Protein AF-A0A921FQT6-F1 (afdb_monomer_lite)

Radius of gyration: 14.79 Å; chains: 1; bounding box: 36×29×39 Å

Secondary structure (DSSP, 8-state):
-PPPTTS-HHHHHHHHHHTTT--HHHHHHHHHHHHHHHHHHHTT-S-BSTTS-TTSEEEPSSS-TT-EEEEEEEEEEE-TTS-EEEEEEEEEEEE-TTSTT-EEEEEEEEE-SHHHHHHHHHHHHHHHHHHHHHHHHTT-

Organism: NCBI:txid1837282

Foldseek 3Di:
DQDDLPDDQVNQLVVQLVQFPDDPVRSVVVVVVVVVLLVCVLVVNFDEEPPGDPQGKYDDPPDPPFKIKGKDWDGFGADPVRDTATKIKIWIWGDDPVDRSDIGTQHIHIAGPDDRRVVVVVSVSVSSVVSVVVCVVVVD

Sequence (140 aa):
MPKDPTTSFMNDLNRELNNSTMGDSDVRLFKRELHAKMKRAEQGLLQYGKNAKTDDVYELIRSRRELLELRHDDVTTVDDSGNMVSRLSRLYFTERKSHDGELLAVAFYTKAPGPLGVEEQNTHIDSARGRLLSHIAQGR

pLDDT: mean 75.17, std 9.66, range [37.78, 88.56]

Structure (mmCIF, N/CA/C/O backbone):
data_AF-A0A921FQT6-F1
#
_entry.id   AF-A0A921FQT6-F1
#
loop_
_atom_site.group_PDB
_atom_site.id
_atom_site.type_symbol
_atom_site.label_atom_id
_atom_site.label_alt_id
_atom_site.label_comp_id
_atom_site.label_asym_id
_atom_site.label_entity_id
_atom_site.label_seq_id
_atom_site.pdbx_PDB_ins_code
_atom_site.Cartn_x
_atom_site.Cartn_y
_atom_site.Cartn_z
_atom_site.occupancy
_atom_site.B_iso_or_equiv
_atom_site.auth_seq_id
_atom_site.auth_comp_id
_atom_site.auth_asym_id
_atom_site.auth_atom_id
_atom_site.pdbx_PDB_model_num
ATOM 1 N N . MET A 1 1 ? 11.930 -12.921 2.293 1.00 37.78 1 MET A N 1
ATOM 2 C CA . MET A 1 1 ? 12.036 -13.145 3.755 1.00 37.78 1 MET A CA 1
ATOM 3 C C . MET A 1 1 ? 10.912 -12.387 4.453 1.00 37.78 1 MET A C 1
ATOM 5 O O . MET A 1 1 ? 10.610 -11.290 3.994 1.00 37.78 1 MET A O 1
ATOM 9 N N . PRO A 1 2 ? 10.283 -12.934 5.508 1.00 46.09 2 PRO A N 1
ATOM 10 C CA . PRO A 1 2 ? 9.292 -12.194 6.289 1.00 46.09 2 PRO A CA 1
ATOM 11 C C . PRO A 1 2 ? 9.955 -10.971 6.943 1.00 46.09 2 PRO A C 1
ATOM 13 O O . PRO A 1 2 ? 11.040 -11.100 7.511 1.00 46.09 2 PRO A O 1
ATOM 16 N N . LYS A 1 3 ? 9.344 -9.783 6.832 1.00 58.41 3 LYS A N 1
ATOM 17 C CA . LYS A 1 3 ? 9.868 -8.556 7.459 1.00 58.41 3 LYS A CA 1
ATOM 18 C C . LYS A 1 3 ? 9.713 -8.624 8.983 1.00 58.41 3 LYS A C 1
ATOM 20 O O . LYS A 1 3 ? 8.688 -9.091 9.474 1.00 58.41 3 LYS A O 1
ATOM 25 N N . ASP A 1 4 ? 10.713 -8.124 9.712 1.00 60.53 4 ASP A N 1
ATOM 26 C CA . ASP A 1 4 ? 10.674 -8.020 11.175 1.00 60.53 4 ASP A CA 1
ATOM 27 C C . ASP A 1 4 ? 9.481 -7.141 11.615 1.00 60.53 4 ASP A C 1
ATOM 29 O O . ASP A 1 4 ? 9.425 -5.962 11.234 1.00 60.53 4 ASP A O 1
ATOM 33 N N . PRO A 1 5 ? 8.533 -7.680 12.409 1.00 54.19 5 PRO A N 1
ATOM 34 C CA . PRO A 1 5 ? 7.324 -6.975 12.833 1.00 54.19 5 PRO A CA 1
ATOM 35 C C . PRO A 1 5 ? 7.591 -5.767 13.747 1.00 54.19 5 PRO A C 1
ATOM 37 O O . PRO A 1 5 ? 6.681 -4.973 13.979 1.00 54.19 5 PRO A O 1
ATOM 40 N N . THR A 1 6 ? 8.814 -5.596 14.259 1.00 57.59 6 THR A N 1
ATOM 41 C CA . THR A 1 6 ? 9.205 -4.462 15.114 1.00 57.59 6 THR A CA 1
ATOM 42 C C . THR A 1 6 ? 9.696 -3.236 14.338 1.00 57.59 6 THR A C 1
ATOM 44 O O . THR A 1 6 ? 9.817 -2.149 14.906 1.00 57.59 6 THR A O 1
ATOM 47 N N . THR A 1 7 ? 9.941 -3.374 13.034 1.00 65.00 7 THR A N 1
ATOM 48 C CA . THR A 1 7 ? 10.439 -2.286 12.177 1.00 65.00 7 THR A CA 1
ATOM 49 C C . THR A 1 7 ? 9.392 -1.176 12.058 1.00 65.00 7 THR A C 1
ATOM 51 O O . THR A 1 7 ? 8.251 -1.469 11.759 1.00 65.00 7 THR A O 1
ATOM 54 N N . SER A 1 8 ? 9.722 0.107 12.242 1.00 74.06 8 SER A N 1
ATOM 55 C CA . SER A 1 8 ? 8.752 1.210 12.051 1.00 74.06 8 SER A CA 1
ATOM 56 C C . SER A 1 8 ? 8.245 1.301 10.600 1.00 74.06 8 SER A C 1
ATOM 58 O O . SER A 1 8 ? 9.028 1.118 9.671 1.00 74.06 8 SER A O 1
ATOM 60 N N . PHE A 1 9 ? 6.964 1.643 10.387 1.00 77.94 9 PHE A N 1
ATOM 61 C CA . PHE A 1 9 ? 6.383 1.880 9.051 1.00 77.94 9 PHE A CA 1
ATOM 62 C C . PHE A 1 9 ? 7.234 2.849 8.215 1.00 77.94 9 PHE A C 1
ATOM 64 O O . PHE A 1 9 ? 7.496 2.606 7.040 1.00 77.94 9 PHE A O 1
ATOM 71 N N . MET A 1 10 ? 7.734 3.917 8.845 1.00 79.19 10 MET A N 1
ATOM 72 C CA . MET A 1 10 ? 8.581 4.902 8.169 1.00 79.19 10 MET A CA 1
ATOM 73 C C . MET A 1 10 ? 9.916 4.310 7.713 1.00 79.19 10 MET A C 1
ATOM 75 O O . MET A 1 10 ? 10.443 4.719 6.682 1.00 79.19 10 MET A O 1
ATOM 79 N N . ASN A 1 11 ? 10.449 3.321 8.433 1.00 80.38 11 ASN A N 1
ATOM 80 C CA . ASN A 1 11 ? 11.672 2.631 8.031 1.00 80.38 11 ASN A CA 1
ATOM 81 C C . ASN A 1 11 ? 11.419 1.707 6.837 1.00 80.38 11 ASN A C 1
ATOM 83 O O . ASN A 1 11 ? 12.272 1.625 5.958 1.00 80.38 11 ASN A O 1
ATOM 87 N N . ASP A 1 12 ? 10.253 1.058 6.764 1.00 78.12 12 ASP A N 1
ATOM 88 C CA . ASP A 1 12 ? 9.863 0.287 5.579 1.00 78.12 12 ASP A CA 1
ATOM 89 C C . ASP A 1 12 ? 9.690 1.176 4.364 1.00 78.12 12 ASP A C 1
ATOM 91 O O . ASP A 1 12 ? 10.268 0.895 3.321 1.00 78.12 12 ASP A O 1
ATOM 95 N N . LEU A 1 13 ? 8.942 2.266 4.521 1.00 81.38 13 LEU A N 1
ATOM 96 C CA . LEU A 1 13 ? 8.740 3.250 3.472 1.00 81.38 13 LEU A CA 1
ATOM 97 C C . LEU A 1 13 ? 10.083 3.771 2.953 1.00 81.38 13 LEU A C 1
ATOM 99 O O . LEU A 1 13 ? 10.333 3.737 1.755 1.00 81.38 13 LEU A O 1
ATOM 103 N N . ASN A 1 14 ? 10.976 4.195 3.850 1.00 82.12 14 ASN A N 1
ATOM 104 C CA . ASN A 1 14 ? 12.296 4.686 3.462 1.00 82.12 14 ASN A CA 1
ATOM 105 C C . ASN A 1 14 ? 13.147 3.599 2.804 1.00 82.12 14 ASN A C 1
ATOM 107 O O . ASN A 1 14 ? 13.797 3.880 1.812 1.00 82.12 14 ASN A O 1
ATOM 111 N N . ARG A 1 15 ? 13.143 2.363 3.311 1.00 81.50 15 ARG A N 1
ATOM 112 C CA . ARG A 1 15 ? 13.913 1.265 2.711 1.00 81.50 15 ARG A CA 1
ATOM 113 C C . ARG A 1 15 ? 13.430 0.934 1.302 1.00 81.50 15 ARG A C 1
ATOM 115 O O . ARG A 1 15 ? 14.247 0.800 0.403 1.00 81.50 15 ARG A O 1
ATOM 122 N N . GLU A 1 16 ? 12.120 0.810 1.115 1.00 80.38 16 GLU A N 1
ATOM 123 C CA . GLU A 1 16 ? 11.531 0.520 -0.196 1.00 80.38 16 GLU A CA 1
ATOM 124 C C . GLU A 1 16 ? 11.792 1.657 -1.190 1.00 80.38 16 GLU A C 1
ATOM 126 O O . GLU A 1 16 ? 12.120 1.395 -2.342 1.00 80.38 16 GLU A O 1
ATOM 131 N N . LEU A 1 17 ? 11.709 2.914 -0.741 1.00 78.94 17 LEU A N 1
ATOM 132 C CA . LEU A 1 17 ? 12.013 4.076 -1.576 1.00 78.94 17 LEU A CA 1
ATOM 133 C C . LEU A 1 17 ? 13.516 4.236 -1.840 1.00 78.94 17 LEU A C 1
ATOM 135 O O . LEU A 1 17 ? 13.890 4.626 -2.935 1.00 78.94 17 LEU A O 1
ATOM 139 N N . ASN A 1 18 ? 14.396 3.885 -0.905 1.00 74.31 18 ASN A N 1
ATOM 140 C CA . ASN A 1 18 ? 15.844 3.910 -1.139 1.00 74.31 18 ASN A CA 1
ATOM 141 C C . ASN A 1 18 ? 16.284 2.843 -2.151 1.00 74.31 18 ASN A C 1
ATOM 143 O O . ASN A 1 18 ? 17.293 3.015 -2.825 1.00 74.31 18 ASN A O 1
ATOM 147 N N . ASN A 1 19 ? 15.525 1.752 -2.263 1.00 69.31 19 ASN A N 1
ATOM 148 C CA . ASN A 1 19 ? 15.716 0.748 -3.308 1.00 69.31 19 ASN A CA 1
ATOM 149 C C . ASN A 1 19 ? 15.112 1.183 -4.658 1.00 69.31 19 ASN A C 1
ATOM 151 O O . ASN A 1 19 ? 15.265 0.482 -5.656 1.00 69.31 19 ASN A O 1
ATOM 155 N N . SER A 1 20 ? 14.411 2.320 -4.703 1.00 66.25 20 SER A N 1
ATOM 156 C CA . SER A 1 20 ? 13.920 2.925 -5.938 1.00 66.25 20 SER A CA 1
ATOM 157 C C . SER A 1 20 ? 14.902 3.970 -6.462 1.00 66.25 20 SER A C 1
ATOM 159 O O . SER A 1 20 ? 15.560 4.664 -5.694 1.00 66.25 20 SER A O 1
ATOM 161 N N . THR A 1 21 ? 14.976 4.131 -7.782 1.00 65.12 21 THR A N 1
ATOM 162 C CA . THR A 1 21 ? 15.772 5.176 -8.451 1.00 65.12 21 THR A CA 1
ATOM 163 C C . THR A 1 21 ? 15.043 6.521 -8.482 1.00 65.12 21 THR A C 1
ATOM 165 O O . THR A 1 21 ? 15.084 7.237 -9.479 1.00 65.12 21 THR A O 1
ATOM 168 N N . MET A 1 22 ? 14.328 6.859 -7.410 1.00 69.31 22 MET A N 1
ATOM 169 C CA . MET A 1 22 ? 13.657 8.150 -7.284 1.00 69.31 22 MET A CA 1
ATOM 170 C C . MET A 1 22 ? 14.648 9.200 -6.783 1.00 69.31 22 MET A C 1
ATOM 172 O O . MET A 1 22 ? 15.382 8.960 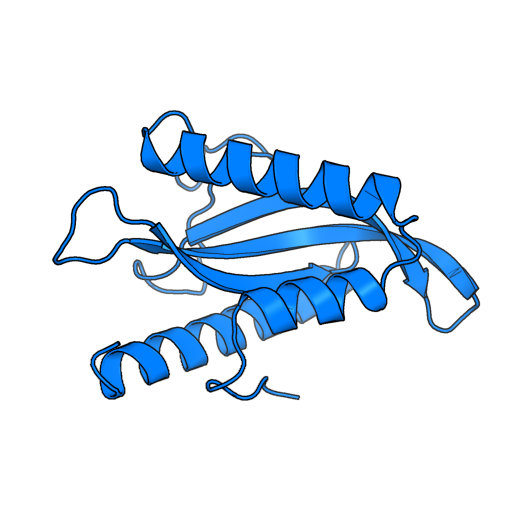-5.823 1.00 69.31 22 MET A O 1
ATOM 176 N N . GLY A 1 23 ? 14.656 10.381 -7.403 1.00 72.31 23 GLY A N 1
ATOM 177 C CA . GLY A 1 23 ? 15.408 11.513 -6.869 1.00 72.31 23 GLY A CA 1
ATOM 178 C C . GLY A 1 23 ? 14.803 12.002 -5.549 1.00 72.31 23 GLY A C 1
ATOM 179 O O . GLY A 1 23 ? 13.613 11.824 -5.29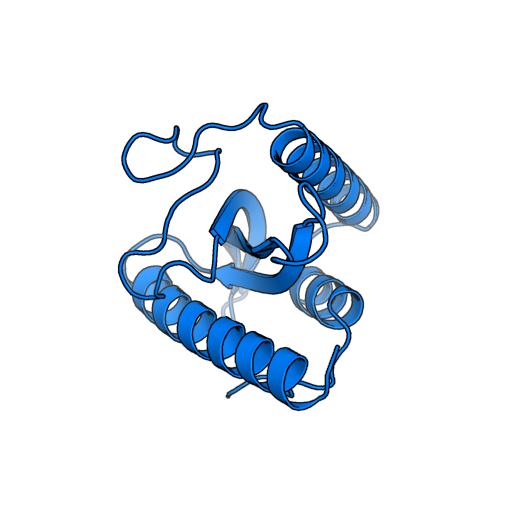2 1.00 72.31 23 GLY A O 1
ATOM 180 N N . ASP A 1 24 ? 15.587 12.691 -4.715 1.00 77.12 24 ASP A N 1
ATOM 181 C CA . ASP A 1 24 ? 15.124 13.198 -3.409 1.00 77.12 24 ASP A CA 1
ATOM 182 C C . ASP A 1 24 ? 13.851 14.059 -3.495 1.00 77.12 24 ASP A C 1
ATOM 184 O O . ASP A 1 24 ? 13.022 14.075 -2.579 1.00 77.12 24 ASP A O 1
ATOM 188 N N . SER A 1 25 ? 13.695 14.809 -4.587 1.00 77.12 25 SER A N 1
ATOM 189 C CA . SER A 1 25 ? 12.497 15.610 -4.851 1.00 77.12 25 SER A CA 1
ATOM 190 C C . SER A 1 25 ? 11.276 14.742 -5.148 1.00 77.12 25 SER A C 1
ATOM 192 O O . SER A 1 25 ? 10.203 15.027 -4.615 1.00 77.12 25 SER A O 1
ATOM 194 N N . ASP A 1 26 ? 11.453 13.656 -5.897 1.00 75.81 26 ASP A N 1
ATOM 195 C CA . ASP A 1 26 ? 10.389 12.712 -6.244 1.00 75.81 26 ASP A CA 1
ATOM 196 C C . ASP A 1 26 ? 9.962 11.911 -5.012 1.00 75.81 26 ASP A C 1
ATOM 198 O O . ASP A 1 26 ? 8.774 11.734 -4.762 1.00 75.81 26 ASP A O 1
ATOM 202 N N . VAL A 1 27 ? 10.915 11.528 -4.154 1.00 79.00 27 VAL A N 1
ATOM 203 C CA . VAL A 1 27 ? 10.633 10.878 -2.863 1.00 79.00 27 VAL A CA 1
ATOM 204 C C . VAL A 1 27 ? 9.782 11.777 -1.962 1.00 79.00 27 VAL A C 1
ATOM 206 O O . VAL A 1 27 ? 8.851 11.306 -1.299 1.00 79.00 27 VAL A O 1
ATOM 209 N N . ARG A 1 28 ? 10.081 13.081 -1.905 1.00 81.19 28 ARG A N 1
ATOM 210 C CA . ARG A 1 28 ? 9.277 14.041 -1.130 1.00 81.19 28 ARG A CA 1
ATOM 211 C C . ARG A 1 28 ? 7.880 14.217 -1.716 1.00 81.19 28 ARG A C 1
ATOM 213 O O . ARG A 1 28 ? 6.919 14.274 -0.946 1.00 81.19 28 ARG A O 1
ATOM 220 N N . LEU A 1 29 ? 7.772 14.301 -3.042 1.00 80.62 29 LEU A N 1
ATOM 221 C CA . LEU A 1 29 ? 6.493 14.418 -3.735 1.00 80.62 29 LEU A CA 1
ATOM 222 C C . LEU A 1 29 ? 5.620 13.186 -3.474 1.00 80.62 29 LEU A C 1
ATOM 224 O O . LEU A 1 29 ? 4.517 13.329 -2.950 1.00 80.62 29 LEU A O 1
ATOM 228 N N . PHE A 1 30 ? 6.174 11.993 -3.674 1.00 81.38 30 PHE A N 1
ATOM 229 C CA . PHE A 1 30 ? 5.507 10.722 -3.413 1.00 81.38 30 PHE A CA 1
ATOM 230 C C . PHE A 1 30 ? 4.995 10.614 -1.971 1.00 81.38 30 PHE A C 1
ATOM 232 O O . PHE A 1 30 ? 3.835 10.284 -1.730 1.00 81.38 30 PHE A O 1
ATOM 239 N N . LYS A 1 31 ? 5.827 10.948 -0.974 1.00 82.25 31 LYS A N 1
ATOM 240 C CA . LYS A 1 31 ? 5.407 10.927 0.441 1.00 82.25 31 LYS A CA 1
ATOM 241 C C . LYS A 1 31 ? 4.231 11.866 0.704 1.00 82.25 31 LYS A C 1
ATOM 243 O O . LYS A 1 31 ? 3.333 11.525 1.475 1.00 82.25 31 LYS A O 1
ATOM 248 N N . ARG A 1 32 ? 4.226 13.042 0.071 1.00 83.50 32 ARG A N 1
ATOM 249 C CA . ARG A 1 32 ? 3.133 14.013 0.186 1.00 83.50 32 ARG A CA 1
ATOM 250 C C . ARG A 1 32 ? 1.856 13.497 -0.476 1.00 83.50 32 ARG A C 1
ATOM 252 O O . ARG A 1 32 ? 0.783 13.648 0.107 1.00 83.50 32 ARG A O 1
ATOM 259 N N . GLU A 1 33 ? 1.962 12.892 -1.651 1.00 84.00 33 GLU A N 1
ATOM 260 C CA . GLU A 1 33 ? 0.829 12.308 -2.376 1.00 84.00 33 GLU A CA 1
ATOM 261 C C . GLU A 1 33 ? 0.228 11.126 -1.616 1.00 84.00 33 GLU A C 1
ATOM 263 O O . GLU A 1 33 ? -0.987 11.080 -1.409 1.00 84.00 33 GLU A O 1
ATOM 268 N N . LEU A 1 34 ? 1.075 10.237 -1.094 1.00 82.62 34 LEU A N 1
ATOM 269 C CA . LEU A 1 34 ? 0.662 9.129 -0.239 1.00 82.62 34 LEU A CA 1
ATOM 270 C C . LEU A 1 34 ? -0.072 9.636 1.009 1.00 82.62 34 LEU A C 1
ATOM 272 O O . LEU A 1 34 ? -1.164 9.159 1.316 1.00 82.62 34 LEU A O 1
ATOM 276 N N . HIS A 1 35 ? 0.480 10.644 1.691 1.00 82.88 35 HIS A N 1
ATOM 277 C CA . HIS A 1 35 ? -0.157 11.254 2.859 1.00 82.88 35 HIS A CA 1
ATOM 278 C C . HIS A 1 35 ? -1.513 11.889 2.515 1.00 82.88 35 HIS A C 1
ATOM 280 O O . HIS A 1 35 ? -2.499 11.678 3.220 1.00 82.88 35 HIS A O 1
ATOM 286 N N . ALA A 1 36 ? -1.598 12.639 1.413 1.00 84.00 36 ALA A N 1
ATOM 287 C CA . ALA A 1 36 ? -2.854 13.235 0.961 1.00 84.00 36 ALA A CA 1
ATOM 288 C C . ALA A 1 36 ? -3.913 12.163 0.663 1.00 84.00 36 ALA A C 1
ATOM 290 O O . ALA A 1 36 ? -5.084 12.323 1.010 1.00 84.00 36 ALA A O 1
ATOM 291 N N . LYS A 1 37 ? -3.503 11.044 0.062 1.00 81.94 37 LYS A N 1
ATOM 292 C CA . LYS A 1 37 ? -4.392 9.929 -0.260 1.00 81.94 37 LYS A CA 1
ATOM 293 C C . LYS A 1 37 ? -4.876 9.193 0.989 1.00 81.94 37 LYS A C 1
ATOM 295 O O . LYS A 1 37 ? -6.067 8.915 1.093 1.00 81.94 37 LYS A O 1
ATOM 300 N N . MET A 1 38 ? -3.999 8.970 1.968 1.00 80.62 38 MET A N 1
ATOM 301 C CA . MET A 1 38 ? -4.394 8.460 3.286 1.00 80.62 38 MET A CA 1
ATOM 302 C C . MET A 1 38 ? -5.396 9.390 3.973 1.00 80.62 38 MET A C 1
ATOM 304 O O . MET A 1 38 ? -6.403 8.916 4.487 1.00 80.62 38 MET A O 1
ATOM 308 N N . LYS A 1 39 ? -5.184 10.711 3.921 1.00 82.38 39 LYS A N 1
ATOM 309 C CA . LYS A 1 39 ? -6.116 11.669 4.530 1.00 82.38 39 LYS A CA 1
ATOM 310 C C . LYS A 1 39 ? -7.493 11.653 3.863 1.00 82.38 39 LYS A C 1
ATOM 312 O O . LYS A 1 39 ? -8.507 11.774 4.539 1.00 82.38 39 LYS A O 1
ATOM 317 N N . ARG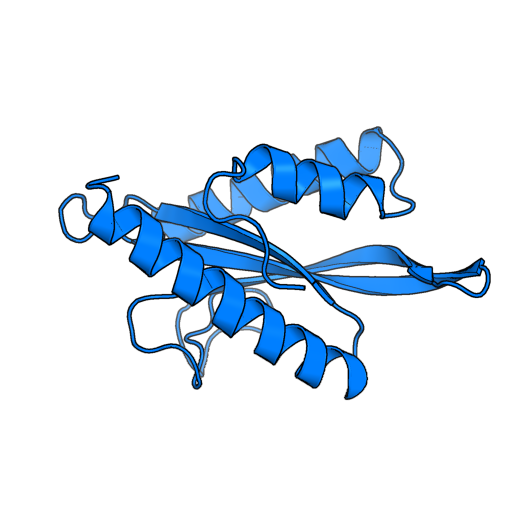 A 1 40 ? -7.543 11.458 2.543 1.00 83.12 40 ARG A N 1
ATOM 318 C CA . ARG A 1 40 ? -8.805 11.260 1.812 1.00 83.12 40 ARG A CA 1
ATOM 319 C C . ARG A 1 40 ? -9.508 9.966 2.220 1.00 83.12 40 ARG A C 1
ATOM 321 O O . ARG A 1 40 ? -10.728 9.974 2.338 1.00 83.12 40 ARG A O 1
ATOM 328 N N . ALA A 1 41 ? -8.759 8.882 2.436 1.00 77.75 41 ALA A N 1
ATOM 329 C CA . ALA A 1 41 ? -9.317 7.631 2.948 1.00 77.75 41 ALA A CA 1
ATOM 330 C C . ALA A 1 41 ? -9.914 7.828 4.351 1.00 77.75 41 ALA A C 1
ATOM 332 O O . ALA A 1 41 ? -11.045 7.431 4.589 1.00 77.75 41 ALA A O 1
ATOM 333 N N . GLU A 1 42 ? -9.199 8.521 5.241 1.00 75.19 42 GLU A N 1
ATOM 334 C CA . GLU A 1 42 ? -9.655 8.866 6.599 1.00 75.19 42 GLU A CA 1
ATOM 335 C C . GLU A 1 42 ? -10.990 9.628 6.589 1.00 75.19 42 GLU A C 1
ATOM 337 O O . GLU A 1 42 ? -11.861 9.418 7.422 1.00 75.19 42 GLU A O 1
ATOM 342 N N . GLN A 1 43 ? -11.169 10.509 5.604 1.00 80.69 43 GLN A N 1
ATOM 343 C CA . GLN A 1 43 ? -12.373 11.322 5.431 1.00 80.69 43 GLN A CA 1
ATOM 344 C C . GLN A 1 43 ? -13.509 10.593 4.692 1.00 80.69 43 GLN A C 1
ATOM 346 O O . GLN A 1 43 ? -14.513 11.222 4.359 1.00 80.69 43 GLN A O 1
ATOM 351 N N . GLY A 1 44 ? -13.352 9.305 4.365 1.00 74.75 44 GLY A N 1
ATOM 352 C CA . GLY A 1 44 ? -14.337 8.538 3.594 1.00 74.75 44 GLY A CA 1
ATOM 353 C C . GLY A 1 44 ? -14.503 9.012 2.143 1.00 74.75 44 GLY A C 1
ATOM 354 O O . GLY A 1 44 ? -15.518 8.734 1.510 1.00 74.75 44 GLY A O 1
ATOM 355 N N . LEU A 1 45 ? -13.523 9.744 1.599 1.00 82.12 45 LEU A N 1
ATOM 356 C CA . LEU A 1 45 ? -13.569 10.317 0.245 1.00 82.12 45 LEU A CA 1
ATOM 357 C C . LEU A 1 45 ? -13.061 9.359 -0.844 1.00 82.12 45 LEU A C 1
ATOM 359 O O . LEU A 1 45 ? -13.026 9.739 -2.018 1.00 82.12 45 LEU A O 1
ATOM 363 N N . LEU A 1 46 ? -12.611 8.159 -0.471 1.00 79.50 46 LEU A N 1
ATOM 364 C CA . LEU A 1 46 ? -12.210 7.104 -1.404 1.00 79.50 46 LEU A CA 1
ATOM 365 C C . LEU A 1 46 ? -13.292 6.026 -1.489 1.00 79.50 46 LEU A C 1
ATOM 367 O O . LEU A 1 46 ? -14.043 5.806 -0.541 1.00 79.50 46 LEU A O 1
ATOM 371 N N . GLN A 1 47 ? -13.378 5.345 -2.631 1.00 76.75 47 GLN A N 1
ATOM 372 C CA . GLN A 1 47 ? -14.285 4.212 -2.800 1.00 76.75 47 GLN A CA 1
ATOM 373 C C . GLN A 1 47 ? -13.642 2.918 -2.283 1.00 76.75 47 GLN A C 1
ATOM 375 O O . GLN A 1 47 ? -12.443 2.704 -2.456 1.00 76.75 47 GLN A O 1
ATOM 380 N N . TYR A 1 48 ? -14.449 2.045 -1.675 1.00 71.00 48 TYR A N 1
ATOM 381 C CA . TYR A 1 48 ? -13.985 0.805 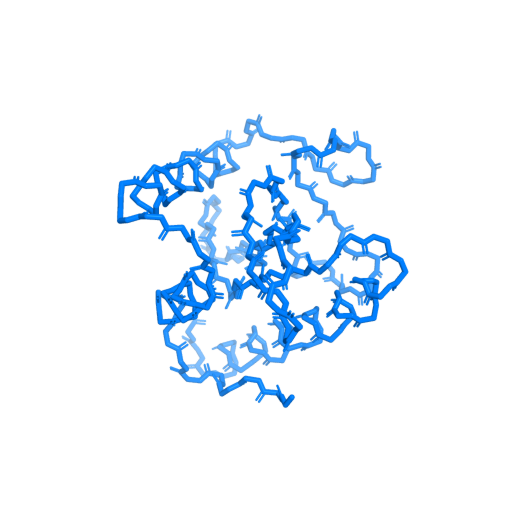-1.047 1.00 71.00 48 TYR A CA 1
ATOM 382 C C . TYR A 1 48 ? -14.478 -0.442 -1.789 1.00 71.00 48 TYR A C 1
ATOM 384 O O . TYR A 1 48 ? -15.577 -0.478 -2.351 1.00 71.00 48 TYR A O 1
ATOM 392 N N . GLY A 1 49 ? -13.683 -1.507 -1.719 1.00 65.62 49 GLY A N 1
ATOM 393 C CA . GLY A 1 49 ? -14.091 -2.853 -2.113 1.00 65.62 49 GLY A CA 1
ATOM 394 C C . GLY A 1 49 ? -13.965 -3.136 -3.611 1.00 65.62 49 GLY A C 1
ATOM 395 O O . GLY A 1 49 ? -13.266 -2.450 -4.350 1.00 65.62 49 GLY A O 1
ATOM 396 N N . LYS A 1 50 ? -14.630 -4.200 -4.076 1.00 58.97 50 LYS A N 1
ATOM 397 C CA . LYS A 1 50 ? -14.457 -4.758 -5.436 1.00 58.97 50 LYS A CA 1
ATOM 398 C C . LYS A 1 50 ? -14.809 -3.810 -6.594 1.00 58.97 50 LYS A C 1
ATOM 400 O O . LYS A 1 50 ? -14.432 -4.091 -7.725 1.00 58.97 50 LYS A O 1
ATOM 405 N N . ASN A 1 51 ? -15.553 -2.741 -6.312 1.00 65.19 51 ASN A N 1
ATOM 406 C CA . ASN A 1 51 ? -16.001 -1.752 -7.295 1.00 65.19 51 ASN A CA 1
ATOM 407 C C . ASN A 1 51 ? -15.225 -0.427 -7.192 1.00 65.19 51 ASN A C 1
ATOM 409 O O . ASN A 1 51 ? -15.591 0.533 -7.866 1.00 65.19 51 ASN A O 1
ATOM 413 N N . ALA A 1 52 ? -14.208 -0.352 -6.328 1.00 66.81 52 ALA A N 1
ATOM 414 C CA . ALA A 1 52 ? -13.338 0.810 -6.238 1.00 66.81 52 ALA A CA 1
ATOM 415 C C . ALA A 1 52 ? -12.653 1.067 -7.590 1.00 66.81 52 ALA A C 1
ATOM 417 O O . ALA A 1 52 ? -12.350 0.131 -8.335 1.00 66.81 52 ALA A O 1
ATOM 418 N N . LYS A 1 53 ? -12.396 2.337 -7.920 1.00 69.25 53 LYS A N 1
ATOM 419 C CA . LYS A 1 53 ? -11.579 2.683 -9.093 1.00 69.25 53 LYS A CA 1
ATOM 420 C C . LYS A 1 53 ? -10.152 2.159 -8.907 1.00 69.25 53 LYS A C 1
ATOM 422 O O . LYS A 1 53 ? -9.729 1.898 -7.782 1.00 69.25 53 LYS A O 1
ATOM 427 N N . THR A 1 54 ? -9.402 1.985 -9.999 1.00 59.78 54 THR A N 1
ATOM 428 C CA . THR A 1 54 ? -8.020 1.443 -10.011 1.00 59.78 54 THR A CA 1
ATOM 429 C C . THR A 1 54 ? -7.111 2.071 -8.946 1.00 59.78 54 THR A C 1
ATOM 431 O O . THR A 1 54 ? -6.298 1.367 -8.348 1.00 59.78 54 THR A O 1
ATOM 434 N N . ASP A 1 55 ? -7.369 3.334 -8.602 1.00 60.78 55 ASP A N 1
ATOM 435 C CA . ASP A 1 55 ? -6.571 4.131 -7.675 1.00 60.78 55 ASP A CA 1
ATOM 436 C C . ASP A 1 55 ? -7.181 4.331 -6.278 1.00 60.78 55 ASP A C 1
ATOM 438 O O . ASP A 1 55 ? -6.659 5.150 -5.532 1.00 60.78 55 ASP A O 1
ATOM 442 N N . ASP A 1 56 ? -8.261 3.656 -5.885 1.00 73.06 56 ASP A N 1
ATOM 443 C CA . ASP A 1 56 ? -8.903 3.904 -4.579 1.00 73.06 56 ASP A CA 1
ATOM 444 C C . ASP A 1 56 ? -8.479 2.873 -3.504 1.00 73.06 56 ASP A C 1
ATOM 446 O O . ASP A 1 56 ? -7.279 2.678 -3.281 1.00 73.06 56 ASP A O 1
ATOM 450 N N . VAL A 1 57 ? -9.420 2.257 -2.775 1.00 67.88 57 VAL A N 1
ATOM 451 C CA . VAL A 1 57 ? -9.133 1.317 -1.681 1.00 67.88 57 VAL A CA 1
ATOM 452 C C . VAL A 1 57 ? -9.758 -0.037 -1.980 1.00 67.88 57 VAL A C 1
ATOM 454 O O . VAL A 1 57 ? -10.972 -0.174 -2.122 1.00 67.88 57 VAL A O 1
ATOM 457 N N . TYR A 1 58 ? -8.927 -1.071 -2.031 1.00 66.69 58 TYR A N 1
ATOM 458 C CA . TYR A 1 58 ? -9.379 -2.428 -2.313 1.00 66.69 58 TYR A CA 1
ATOM 459 C C . TYR A 1 58 ? -9.464 -3.258 -1.038 1.00 66.69 58 TYR A C 1
ATOM 461 O O . TYR A 1 58 ? -8.526 -3.305 -0.241 1.00 66.69 58 TYR A O 1
ATOM 469 N N . GLU A 1 59 ? -10.570 -3.990 -0.897 1.00 63.84 59 GLU A N 1
ATOM 470 C CA . GLU A 1 59 ? -10.632 -5.131 0.010 1.00 63.84 59 GLU A CA 1
ATOM 471 C C . GLU A 1 59 ? -9.893 -6.304 -0.631 1.00 63.84 59 GLU A C 1
ATOM 473 O O . GLU A 1 59 ? -10.177 -6.733 -1.755 1.00 63.84 59 GLU A O 1
ATOM 478 N N . LEU A 1 60 ? -8.906 -6.820 0.083 1.00 64.62 60 LEU A N 1
ATOM 479 C CA . LEU A 1 60 ? -8.098 -7.932 -0.378 1.00 64.62 60 LEU A CA 1
ATOM 480 C C . LEU A 1 60 ? -8.881 -9.236 -0.200 1.00 64.62 60 LEU A C 1
ATOM 482 O O . LEU A 1 60 ? -9.247 -9.607 0.905 1.00 64.62 60 LEU A O 1
ATOM 486 N N . ILE A 1 61 ? -9.071 -9.998 -1.278 1.00 57.88 61 ILE A N 1
ATOM 487 C CA . ILE A 1 61 ? -9.774 -11.296 -1.225 1.00 57.88 61 ILE A CA 1
ATOM 488 C C . ILE A 1 61 ? -9.056 -12.291 -0.288 1.00 57.88 61 ILE A C 1
ATOM 490 O O . ILE A 1 61 ? -9.689 -13.150 0.323 1.00 57.88 61 ILE A O 1
ATOM 494 N N . ARG A 1 62 ? -7.724 -12.175 -0.163 1.00 54.25 62 ARG A N 1
ATOM 495 C CA . ARG A 1 62 ? -6.875 -13.112 0.591 1.00 54.25 62 ARG A CA 1
ATOM 496 C C . ARG A 1 62 ? -6.637 -12.715 2.051 1.00 54.25 62 ARG A C 1
ATOM 498 O O . ARG A 1 62 ? -6.453 -13.602 2.883 1.00 54.25 62 ARG A O 1
ATOM 505 N N . SER A 1 63 ? -6.678 -11.425 2.391 1.00 50.28 63 SER A N 1
ATOM 506 C CA . SER A 1 63 ? -6.696 -11.004 3.792 1.00 50.28 63 SER A CA 1
ATOM 507 C C . SER A 1 63 ? -8.129 -10.748 4.213 1.00 50.28 63 SER A C 1
ATOM 509 O O . SER A 1 63 ? -8.817 -9.898 3.665 1.00 50.28 63 SER A O 1
ATOM 511 N N . ARG A 1 64 ? -8.564 -11.486 5.232 1.00 55.25 64 ARG A N 1
ATOM 512 C CA . ARG A 1 64 ? -9.781 -11.201 6.000 1.00 55.25 64 ARG A CA 1
ATOM 513 C C . ARG A 1 64 ? -9.920 -9.692 6.258 1.00 55.25 64 ARG A C 1
ATOM 515 O O . ARG A 1 64 ? -8.896 -9.022 6.326 1.00 55.25 64 ARG A O 1
ATOM 522 N N . ARG A 1 65 ? -11.170 -9.243 6.465 1.00 60.81 65 ARG A N 1
ATOM 523 C CA . ARG A 1 65 ? -11.745 -7.904 6.795 1.00 60.81 65 ARG A CA 1
ATOM 524 C C . ARG A 1 65 ? -10.924 -6.886 7.627 1.00 60.81 65 ARG A C 1
ATOM 526 O O . ARG A 1 65 ? -11.430 -5.832 7.971 1.00 60.81 65 ARG A O 1
ATOM 533 N N . GLU A 1 66 ? -9.705 -7.217 8.007 1.00 73.69 66 GLU A N 1
ATOM 534 C CA . GLU A 1 66 ? -8.795 -6.523 8.905 1.00 73.69 66 GLU A CA 1
ATOM 535 C C . GLU A 1 66 ? -7.716 -5.730 8.149 1.00 73.69 66 GLU A C 1
ATOM 537 O O . GLU A 1 66 ? -7.039 -4.922 8.770 1.00 73.69 66 GLU A O 1
ATOM 542 N N . LEU A 1 67 ? -7.520 -5.953 6.842 1.00 80.12 67 LEU A N 1
ATOM 543 C CA . LEU A 1 67 ? -6.539 -5.222 6.030 1.00 80.12 67 LEU A CA 1
ATOM 544 C C . LEU A 1 67 ? -7.174 -4.607 4.783 1.00 80.12 67 LEU A C 1
ATOM 546 O O . LEU A 1 67 ? -7.846 -5.284 4.002 1.00 80.12 67 LEU A O 1
ATOM 550 N N . LEU A 1 68 ? -6.871 -3.330 4.593 1.00 81.94 68 LEU A N 1
ATOM 551 C CA . LEU A 1 68 ? -7.196 -2.519 3.433 1.00 81.94 68 LEU A CA 1
ATOM 552 C C . LEU A 1 68 ? -5.921 -2.239 2.639 1.00 81.94 68 LEU A C 1
ATOM 554 O O . LEU A 1 68 ? -4.819 -2.177 3.194 1.00 81.94 68 LEU A O 1
ATOM 558 N N . GLU A 1 69 ? -6.075 -2.064 1.331 1.00 84.44 69 GLU A N 1
ATOM 559 C CA . GLU A 1 69 ? -4.971 -1.762 0.428 1.00 84.44 69 GLU A CA 1
ATOM 560 C C . GLU A 1 69 ? -5.237 -0.483 -0.358 1.00 84.44 69 GLU A C 1
ATOM 562 O O . GLU A 1 69 ? -6.264 -0.351 -1.024 1.00 84.44 69 GLU A O 1
ATOM 567 N N . LEU A 1 70 ? -4.255 0.414 -0.342 1.00 84.56 70 LEU A N 1
ATOM 568 C CA . LEU A 1 70 ? -4.184 1.584 -1.205 1.00 84.56 70 LEU A CA 1
ATOM 569 C C . LEU A 1 70 ? -3.060 1.369 -2.219 1.00 84.56 70 LEU A C 1
ATOM 571 O O . LEU A 1 70 ? -1.931 1.019 -1.859 1.00 84.56 70 LEU A O 1
ATOM 575 N N . ARG A 1 71 ? -3.390 1.564 -3.496 1.00 83.31 71 ARG A N 1
ATOM 576 C CA . ARG A 1 71 ? -2.477 1.379 -4.631 1.00 83.31 71 ARG A CA 1
ATOM 577 C C . ARG A 1 71 ? -2.064 2.714 -5.202 1.00 83.31 71 ARG A C 1
ATOM 579 O O . ARG A 1 71 ? -2.859 3.650 -5.202 1.00 83.31 71 ARG A O 1
ATOM 586 N N . HIS A 1 72 ? -0.841 2.807 -5.681 1.00 80.69 72 HIS A N 1
ATOM 587 C CA . HIS A 1 72 ? -0.380 3.969 -6.417 1.00 80.69 72 HIS A CA 1
ATOM 588 C C . HIS A 1 72 ? 0.649 3.519 -7.447 1.00 80.69 72 HIS A C 1
ATOM 590 O O . HIS A 1 72 ? 1.580 2.777 -7.122 1.00 80.69 72 HIS A O 1
ATOM 596 N N . ASP A 1 73 ? 0.436 3.936 -8.682 1.00 72.38 73 ASP A N 1
ATOM 597 C CA . ASP A 1 73 ? 1.258 3.583 -9.828 1.00 72.38 73 ASP A CA 1
ATOM 598 C C . ASP A 1 73 ? 2.211 4.751 -10.038 1.00 72.38 73 ASP A C 1
ATOM 600 O O . ASP A 1 73 ? 1.713 5.766 -10.479 1.00 72.38 73 ASP A O 1
ATOM 604 N N . ASP A 1 74 ? 3.502 4.662 -9.686 1.00 66.19 74 ASP A N 1
ATOM 605 C CA . ASP A 1 74 ? 4.459 5.762 -9.982 1.00 66.19 74 ASP A CA 1
ATOM 606 C C . ASP A 1 74 ? 5.929 5.474 -9.616 1.00 66.19 74 ASP A C 1
ATOM 608 O O . ASP A 1 74 ? 6.825 6.232 -9.991 1.00 66.19 74 ASP A O 1
ATOM 612 N N . VAL A 1 75 ? 6.250 4.384 -8.905 1.00 64.12 75 VAL A N 1
ATOM 613 C CA . VAL A 1 75 ? 7.645 4.159 -8.490 1.00 64.12 75 VAL A CA 1
ATOM 614 C C . VAL A 1 75 ? 8.418 3.483 -9.614 1.00 64.12 75 VAL A C 1
ATOM 616 O O . VAL A 1 75 ? 8.321 2.276 -9.805 1.00 64.12 75 VAL A O 1
ATOM 619 N N . THR A 1 76 ? 9.221 4.243 -10.354 1.00 68.25 76 THR A N 1
ATOM 620 C CA . THR A 1 76 ? 10.166 3.658 -11.315 1.00 68.25 76 THR A CA 1
ATOM 621 C C . THR A 1 76 ? 11.442 3.245 -10.582 1.00 68.25 76 THR A C 1
ATOM 623 O O . THR A 1 76 ? 12.111 4.076 -9.966 1.00 68.25 76 THR A O 1
ATOM 626 N N . THR A 1 77 ? 11.774 1.956 -10.616 1.00 67.75 77 THR A N 1
ATOM 627 C CA . THR A 1 77 ? 13.000 1.408 -10.012 1.00 67.75 77 THR A CA 1
ATOM 628 C C . THR A 1 77 ? 13.916 0.841 -11.078 1.00 67.75 77 THR A C 1
ATOM 630 O O . THR A 1 77 ? 13.528 0.725 -12.236 1.00 67.75 77 THR A O 1
ATOM 633 N N . VAL A 1 78 ? 15.114 0.430 -10.674 1.00 66.62 78 VAL A N 1
ATOM 634 C CA . VAL A 1 78 ? 16.004 -0.375 -11.505 1.00 66.62 78 VAL A CA 1
ATOM 635 C C . VAL A 1 78 ? 15.934 -1.831 -11.045 1.00 66.62 78 VAL A C 1
ATOM 637 O O . VAL A 1 78 ? 15.915 -2.089 -9.843 1.00 66.62 78 VAL A O 1
ATOM 640 N N . ASP A 1 79 ? 15.798 -2.769 -11.982 1.00 71.00 79 ASP A N 1
ATOM 641 C CA . ASP A 1 79 ? 15.885 -4.203 -11.689 1.00 71.00 79 ASP A CA 1
ATOM 642 C C . ASP A 1 79 ? 17.345 -4.665 -11.509 1.00 71.00 79 ASP A C 1
ATOM 644 O O . ASP A 1 79 ? 18.289 -3.910 -11.745 1.00 71.00 79 ASP A O 1
ATOM 648 N N . ASP A 1 80 ? 17.550 -5.928 -11.119 1.00 69.12 80 ASP A N 1
ATOM 649 C CA . ASP A 1 80 ? 18.891 -6.508 -10.920 1.00 69.12 80 ASP A CA 1
ATOM 650 C C . ASP A 1 80 ? 19.764 -6.485 -12.195 1.00 69.12 80 ASP A C 1
ATOM 652 O O . ASP A 1 80 ? 20.973 -6.703 -12.129 1.00 69.12 80 ASP A O 1
ATOM 656 N N . SER A 1 81 ? 19.164 -6.224 -13.362 1.00 74.94 81 SER A N 1
ATOM 657 C CA . SER A 1 81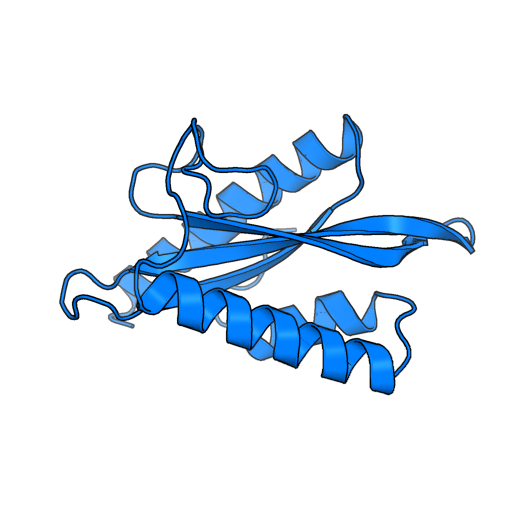 ? 19.833 -6.124 -14.663 1.00 74.94 81 SER A CA 1
ATOM 658 C C . SER A 1 81 ? 20.123 -4.679 -15.087 1.00 74.94 81 SER A C 1
ATOM 660 O O . SER A 1 81 ? 20.655 -4.463 -16.175 1.00 74.94 81 SER A O 1
ATOM 662 N N . GLY A 1 82 ? 19.804 -3.684 -14.256 1.00 73.25 82 GLY A N 1
ATOM 663 C CA . GLY A 1 82 ? 20.046 -2.277 -14.570 1.00 73.25 82 GLY A CA 1
ATOM 664 C C . GLY A 1 82 ? 18.927 -1.600 -15.370 1.00 73.25 82 GLY A C 1
ATOM 665 O O . GLY A 1 82 ? 19.068 -0.428 -15.723 1.00 73.25 82 GLY A O 1
ATOM 666 N N . ASN A 1 83 ? 17.815 -2.286 -15.653 1.00 76.75 83 ASN A N 1
ATOM 667 C CA . ASN A 1 83 ? 16.731 -1.728 -16.460 1.00 76.75 83 ASN A CA 1
ATOM 668 C C . ASN A 1 83 ? 15.739 -0.948 -15.605 1.00 76.75 83 ASN A C 1
ATOM 670 O O . ASN A 1 83 ? 15.322 -1.408 -14.543 1.00 76.75 83 ASN A O 1
ATOM 674 N N . MET A 1 84 ? 15.287 0.198 -16.119 1.00 74.12 84 MET A N 1
ATOM 675 C CA . MET A 1 84 ? 14.173 0.927 -15.520 1.00 74.12 84 MET A CA 1
ATOM 676 C C . MET A 1 84 ? 12.879 0.124 -15.660 1.00 74.12 84 MET A C 1
ATOM 678 O O . MET A 1 84 ? 12.421 -0.160 -16.767 1.00 74.12 84 MET A O 1
ATOM 682 N N . VAL A 1 85 ? 12.269 -0.199 -14.528 1.00 74.06 85 VAL A N 1
ATOM 683 C CA . VAL A 1 85 ? 11.000 -0.911 -14.432 1.00 74.06 85 VAL A CA 1
ATOM 684 C C . VAL A 1 85 ? 10.011 -0.081 -13.626 1.00 74.06 85 VAL A C 1
ATOM 686 O O . VAL A 1 85 ? 10.295 0.389 -12.525 1.00 74.06 85 VAL A O 1
ATOM 689 N N . SER A 1 86 ? 8.816 0.108 -14.180 1.00 78.31 86 SER A N 1
ATOM 690 C CA . SER A 1 86 ? 7.709 0.701 -13.432 1.00 78.31 86 SER A CA 1
ATOM 691 C C . SER A 1 86 ? 7.257 -0.293 -12.362 1.00 78.31 86 SER A C 1
ATOM 693 O O . SER A 1 86 ? 6.959 -1.441 -12.686 1.00 78.31 86 SER A O 1
ATOM 695 N N . ARG A 1 87 ? 7.226 0.118 -11.093 1.00 79.31 87 ARG A N 1
ATOM 696 C CA . ARG A 1 87 ? 6.691 -0.651 -9.964 1.00 79.31 87 ARG A CA 1
ATOM 697 C C . ARG A 1 87 ? 5.442 0.023 -9.410 1.00 79.31 87 ARG A C 1
ATOM 699 O O . ARG A 1 87 ? 5.277 1.240 -9.433 1.00 79.31 87 ARG A O 1
ATOM 706 N N . LEU A 1 88 ? 4.570 -0.809 -8.853 1.00 80.31 88 LEU A N 1
ATOM 707 C CA . LEU A 1 88 ? 3.335 -0.384 -8.206 1.00 80.31 88 LEU A CA 1
ATOM 708 C C . LEU A 1 88 ? 3.559 -0.326 -6.696 1.00 80.31 88 LEU A C 1
ATOM 710 O O . LEU A 1 88 ? 3.946 -1.330 -6.085 1.00 80.31 88 LEU A O 1
ATOM 714 N N . SER A 1 89 ? 3.289 0.822 -6.087 1.00 84.12 89 SER A N 1
ATOM 715 C CA . SER A 1 89 ? 3.312 1.004 -4.639 1.00 84.12 89 SER A CA 1
ATOM 716 C C . SER A 1 89 ? 2.033 0.504 -3.996 1.00 84.12 89 SER A C 1
ATOM 718 O O . SER A 1 89 ? 0.926 0.694 -4.508 1.00 84.12 89 SER A O 1
ATOM 720 N N . ARG A 1 90 ? 2.192 -0.136 -2.839 1.00 85.56 90 ARG A N 1
ATOM 721 C CA . ARG A 1 90 ? 1.091 -0.699 -2.064 1.00 85.56 90 ARG A CA 1
ATOM 722 C C . ARG A 1 90 ? 1.266 -0.382 -0.597 1.00 85.56 90 ARG A C 1
ATOM 724 O O . ARG A 1 90 ? 2.227 -0.818 0.041 1.00 85.56 90 ARG A O 1
ATOM 731 N N . LEU A 1 91 ? 0.304 0.368 -0.081 1.00 87.44 91 LEU A N 1
ATOM 732 C CA . LEU A 1 91 ? 0.152 0.636 1.334 1.00 87.44 91 LEU A CA 1
ATOM 733 C C . LEU A 1 91 ? -0.925 -0.293 1.888 1.00 87.44 91 LEU A C 1
ATOM 735 O O . LEU A 1 91 ? -2.084 -0.219 1.482 1.00 87.44 91 LEU A O 1
ATOM 739 N N . TYR A 1 92 ? -0.531 -1.129 2.841 1.00 88.31 92 TYR A N 1
ATOM 740 C CA . TYR A 1 92 ? -1.442 -1.936 3.638 1.00 88.31 92 TYR A CA 1
ATOM 741 C C . TYR A 1 92 ? -1.716 -1.213 4.946 1.00 88.31 92 TYR A C 1
ATOM 743 O O . TYR A 1 92 ? -0.782 -0.826 5.657 1.00 88.31 92 TYR A O 1
ATOM 751 N N . PHE A 1 93 ? -2.988 -1.037 5.266 1.00 87.12 93 PHE A N 1
ATOM 752 C CA . PHE A 1 93 ? -3.428 -0.332 6.462 1.00 87.12 93 PHE A CA 1
ATOM 753 C C . PHE A 1 93 ? -4.695 -0.972 7.030 1.00 87.12 93 PHE A C 1
ATOM 755 O O . PHE A 1 93 ? -5.310 -1.839 6.410 1.00 87.12 93 PHE A O 1
ATOM 762 N N . THR A 1 94 ? -5.059 -0.581 8.240 1.00 84.69 94 THR A N 1
ATOM 763 C CA . THR A 1 94 ? -6.286 -1.014 8.909 1.00 84.69 94 THR A CA 1
ATOM 764 C C . THR A 1 94 ? -6.914 0.158 9.641 1.00 84.69 94 THR A C 1
ATOM 766 O O . THR A 1 94 ? -6.273 1.192 9.813 1.00 84.69 94 THR A O 1
ATOM 769 N N . GLU A 1 95 ? -8.148 -0.008 10.082 1.00 77.38 95 GLU A N 1
ATOM 770 C CA . GLU A 1 95 ? -8.830 0.944 10.946 1.00 77.38 95 GLU A CA 1
ATOM 771 C C . GLU A 1 95 ? -8.904 0.379 12.366 1.00 77.38 95 GLU A C 1
ATOM 773 O O . GLU A 1 95 ? -9.241 -0.796 12.578 1.00 77.38 95 GLU A O 1
ATOM 778 N N . ARG A 1 96 ? -8.552 1.191 13.366 1.00 71.25 96 ARG A N 1
ATOM 779 C CA . ARG A 1 96 ? -8.645 0.748 14.760 1.00 71.25 96 ARG A CA 1
ATOM 780 C C . ARG A 1 96 ? -10.106 0.667 15.179 1.00 71.25 96 ARG A C 1
ATOM 782 O O . ARG A 1 96 ? -10.796 1.669 15.269 1.00 71.25 96 ARG A O 1
ATOM 789 N N . LYS A 1 97 ? -10.538 -0.524 15.605 1.00 67.75 97 LYS A N 1
ATOM 790 C CA . LYS A 1 97 ? -11.898 -0.746 16.138 1.00 67.75 97 LYS A CA 1
ATOM 791 C C . LYS A 1 97 ? -12.292 0.197 17.282 1.00 67.75 97 LYS A C 1
ATOM 793 O O . LYS A 1 97 ? -13.476 0.409 17.498 1.00 67.75 97 LYS A O 1
ATOM 798 N N . SER A 1 98 ? -11.323 0.683 18.059 1.00 69.38 98 SER A N 1
ATOM 799 C CA . SER A 1 98 ? -11.555 1.580 19.196 1.00 69.38 98 SER A CA 1
ATOM 800 C C . SER A 1 98 ? -11.607 3.065 18.823 1.00 69.38 98 SER A C 1
ATOM 802 O O . SER A 1 98 ? -12.025 3.855 19.664 1.00 69.38 98 SER A O 1
ATOM 804 N N . HIS A 1 99 ? -11.187 3.442 17.612 1.00 66.62 99 HIS A N 1
ATOM 805 C CA . HIS A 1 99 ? -11.075 4.829 17.161 1.00 66.62 99 HIS A CA 1
ATOM 806 C C . HIS A 1 99 ? -11.527 4.924 15.701 1.00 66.62 99 HIS A C 1
ATOM 808 O O . HIS A 1 99 ? -10.746 4.704 14.777 1.00 66.62 99 HIS A O 1
ATOM 814 N N . ASP A 1 100 ? -12.813 5.227 15.523 1.00 68.06 100 ASP A N 1
ATOM 815 C CA . ASP A 1 100 ? -13.437 5.408 14.210 1.00 68.06 100 ASP A CA 1
ATOM 816 C C . ASP A 1 100 ? -12.730 6.528 13.431 1.00 68.06 100 ASP A C 1
ATOM 818 O O . ASP A 1 100 ? -12.442 7.595 13.986 1.00 68.06 100 ASP A O 1
ATOM 822 N N . GLY A 1 101 ? -12.394 6.270 12.170 1.00 64.25 101 GLY A N 1
ATOM 823 C CA . GLY A 1 101 ? -11.610 7.162 11.322 1.00 64.25 101 GLY A CA 1
ATOM 824 C C . GLY A 1 101 ? -10.094 7.111 11.543 1.00 64.25 101 GLY A C 1
ATOM 825 O O . GLY A 1 101 ? -9.367 7.746 10.787 1.00 64.25 101 GLY A O 1
ATOM 826 N N . GLU A 1 102 ? -9.556 6.367 12.517 1.00 75.75 102 GLU A N 1
ATOM 827 C CA . GLU A 1 102 ? -8.099 6.260 12.693 1.00 75.75 102 GLU A CA 1
ATOM 828 C C . GLU A 1 102 ? -7.506 5.164 11.794 1.00 75.75 102 GLU A C 1
ATOM 830 O O . GLU A 1 102 ? -7.608 3.963 12.073 1.00 75.75 102 GLU A O 1
ATOM 835 N N . LEU A 1 103 ? -6.818 5.585 10.726 1.00 79.75 103 LEU A N 1
ATOM 836 C CA . LEU A 1 103 ? -6.101 4.680 9.829 1.00 79.75 103 LEU A CA 1
ATOM 837 C C . LEU A 1 103 ? -4.695 4.363 10.351 1.00 79.75 103 LEU A C 1
ATOM 839 O O . LEU A 1 103 ? -3.807 5.217 10.385 1.00 79.75 103 LEU A O 1
ATOM 843 N N . LEU A 1 104 ? -4.459 3.093 10.666 1.00 82.44 104 LEU A N 1
ATOM 844 C CA . LEU A 1 104 ? -3.157 2.566 11.044 1.00 82.44 104 LEU A CA 1
ATOM 845 C C . LEU A 1 104 ? -2.442 1.982 9.823 1.00 82.44 104 LEU A C 1
ATOM 847 O O . LEU A 1 104 ? -2.803 0.917 9.319 1.00 82.44 104 LEU A O 1
ATOM 851 N N . ALA A 1 105 ? -1.382 2.652 9.376 1.00 86.38 105 ALA A N 1
ATOM 852 C CA . ALA A 1 105 ? -0.479 2.112 8.367 1.00 86.38 105 ALA A CA 1
ATOM 853 C C . ALA A 1 105 ? 0.289 0.900 8.921 1.00 86.38 105 ALA A C 1
ATOM 855 O O . ALA A 1 105 ? 1.007 1.005 9.916 1.00 86.38 105 ALA A O 1
ATOM 856 N N . VAL A 1 106 ? 0.155 -0.251 8.261 1.00 87.75 106 VAL A N 1
ATOM 857 C CA . VAL A 1 106 ? 0.747 -1.523 8.703 1.00 87.75 106 VAL A CA 1
ATOM 858 C C . VAL A 1 106 ? 2.048 -1.805 7.966 1.00 87.75 106 VAL A C 1
ATOM 860 O O . VAL A 1 106 ? 3.050 -2.152 8.590 1.00 87.75 106 VAL A O 1
ATOM 863 N N . ALA A 1 107 ? 2.045 -1.685 6.638 1.00 88.50 107 ALA A N 1
ATOM 864 C CA . ALA A 1 107 ? 3.222 -1.982 5.832 1.00 88.50 107 ALA A CA 1
ATOM 865 C C . ALA A 1 107 ? 3.189 -1.286 4.470 1.00 88.50 107 ALA A C 1
ATOM 867 O O . ALA A 1 107 ? 2.126 -1.075 3.888 1.00 88.50 107 ALA A O 1
ATOM 868 N N . PHE A 1 108 ? 4.378 -0.996 3.945 1.00 88.56 108 PHE A N 1
ATOM 869 C CA . PHE A 1 108 ? 4.579 -0.461 2.606 1.00 88.56 108 PHE A CA 1
ATOM 870 C C . PHE A 1 108 ? 5.472 -1.396 1.790 1.00 88.56 108 PHE A C 1
ATOM 872 O O . PHE A 1 108 ? 6.480 -1.902 2.301 1.00 88.56 108 PHE A O 1
ATOM 879 N N . TYR A 1 109 ? 5.088 -1.623 0.535 1.00 88.00 109 TYR A N 1
ATOM 880 C CA . TYR A 1 109 ? 5.839 -2.435 -0.418 1.00 88.00 109 TYR A CA 1
ATOM 881 C C . TYR A 1 109 ? 5.721 -1.879 -1.832 1.00 88.00 109 TYR A C 1
ATOM 883 O O . TYR A 1 109 ? 4.727 -1.238 -2.185 1.00 88.00 109 TYR A O 1
ATOM 891 N N . THR A 1 110 ? 6.697 -2.219 -2.667 1.00 85.81 110 THR A N 1
ATOM 892 C CA . THR A 1 110 ? 6.607 -2.056 -4.120 1.00 85.81 110 THR A CA 1
ATOM 893 C C . THR A 1 110 ? 6.580 -3.420 -4.802 1.00 85.81 110 THR A C 1
ATOM 895 O O . THR A 1 110 ? 7.233 -4.364 -4.358 1.00 85.81 110 THR A O 1
ATOM 898 N N . LYS A 1 111 ? 5.834 -3.549 -5.898 1.00 84.31 111 LYS A N 1
ATOM 899 C CA . LYS A 1 111 ? 5.799 -4.782 -6.693 1.00 84.31 111 LYS A CA 1
ATOM 900 C C . LYS A 1 111 ? 5.985 -4.519 -8.180 1.00 84.31 111 LYS A C 1
ATOM 902 O O . LYS A 1 111 ? 5.586 -3.463 -8.670 1.00 84.31 111 LYS A O 1
ATOM 907 N N . ALA A 1 112 ? 6.494 -5.504 -8.901 1.00 81.69 112 ALA A N 1
ATOM 908 C CA . ALA A 1 112 ? 6.480 -5.516 -10.354 1.00 81.69 112 ALA A CA 1
ATOM 909 C C . ALA A 1 112 ? 5.029 -5.532 -10.898 1.00 81.69 112 ALA A C 1
ATOM 911 O O . ALA A 1 112 ? 4.082 -5.942 -10.206 1.00 81.69 112 ALA A O 1
ATOM 912 N N . PRO A 1 113 ? 4.802 -5.082 -12.139 1.00 75.56 113 PRO A N 1
ATOM 913 C CA . PRO A 1 113 ? 3.540 -5.272 -12.83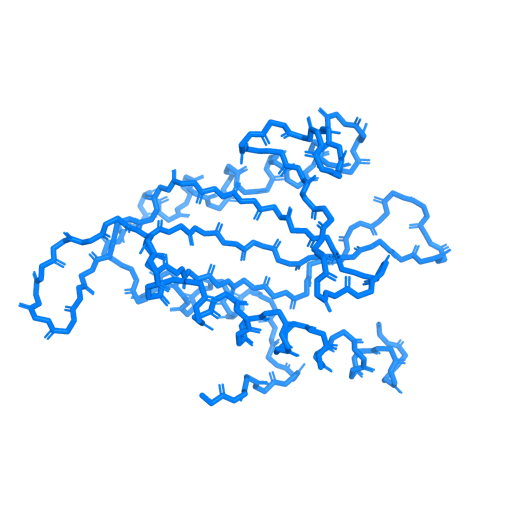3 1.00 75.56 113 PRO A CA 1
ATOM 914 C C . PRO A 1 113 ? 3.430 -6.723 -13.329 1.00 75.56 113 PRO A C 1
ATOM 916 O O . PRO A 1 113 ? 4.384 -7.500 -13.293 1.00 75.56 113 PRO A O 1
ATOM 919 N N . GLY A 1 114 ? 2.241 -7.104 -13.793 1.00 71.88 114 GLY A N 1
ATOM 920 C CA . GLY A 1 114 ? 2.029 -8.418 -14.401 1.00 71.88 114 GLY A CA 1
ATOM 921 C C . GLY A 1 114 ? 2.135 -9.609 -13.430 1.00 71.88 114 GLY A C 1
ATOM 922 O O . GLY A 1 114 ? 2.037 -9.428 -12.211 1.00 71.88 114 GLY A O 1
ATOM 923 N N . PRO A 1 115 ? 2.288 -10.837 -13.967 1.00 71.81 115 PRO A N 1
ATOM 924 C CA . PRO A 1 115 ? 2.201 -12.082 -13.197 1.00 71.81 115 PRO A CA 1
ATOM 925 C C . PRO A 1 115 ? 3.222 -12.202 -12.062 1.00 71.81 115 PRO A C 1
ATOM 927 O O . PRO A 1 115 ? 2.848 -12.608 -10.966 1.00 71.81 115 PRO A O 1
ATOM 930 N N . LEU A 1 116 ? 4.470 -11.771 -12.281 1.00 73.44 116 LEU A N 1
ATOM 931 C CA . LEU A 1 116 ? 5.519 -11.777 -11.251 1.00 73.44 116 LEU A CA 1
ATOM 932 C C . LEU A 1 116 ? 5.091 -10.975 -10.013 1.00 73.44 116 LEU A C 1
ATOM 934 O O . LEU A 1 116 ? 5.206 -11.426 -8.875 1.00 73.44 116 LEU A O 1
ATOM 938 N N . GLY A 1 117 ? 4.487 -9.810 -10.242 1.00 76.62 117 GLY A N 1
ATOM 939 C CA . GLY A 1 117 ? 3.961 -8.986 -9.168 1.00 76.62 117 GLY A CA 1
ATOM 940 C C . GLY A 1 117 ? 2.818 -9.631 -8.385 1.00 76.62 117 GLY A C 1
ATOM 941 O O . GLY A 1 117 ? 2.569 -9.238 -7.252 1.00 76.62 117 GLY A O 1
ATOM 942 N N . VAL A 1 118 ? 2.079 -10.588 -8.948 1.00 77.56 118 VAL A N 1
ATOM 943 C CA . VAL A 1 118 ? 0.986 -11.257 -8.218 1.00 77.56 118 VAL A CA 1
ATOM 944 C C . VAL A 1 118 ? 1.546 -12.147 -7.104 1.00 77.56 118 VAL A C 1
ATOM 946 O O . VAL A 1 118 ? 0.981 -12.202 -6.010 1.00 77.56 118 VAL A O 1
ATOM 949 N N . GLU A 1 119 ? 2.681 -12.801 -7.341 1.00 77.38 119 GLU A N 1
ATOM 950 C CA . GLU A 1 119 ? 3.368 -13.609 -6.328 1.00 77.38 119 GLU A CA 1
ATOM 951 C C . GLU A 1 119 ? 3.987 -12.737 -5.228 1.00 77.38 119 GLU A C 1
ATOM 953 O O . GLU A 1 119 ? 3.790 -13.004 -4.036 1.00 77.38 119 GLU A O 1
ATOM 958 N N . GLU A 1 120 ? 4.641 -11.635 -5.612 1.00 82.31 120 GLU A N 1
ATOM 959 C CA . GLU A 1 120 ? 5.134 -10.623 -4.668 1.00 82.31 120 GLU A CA 1
ATOM 960 C C . GLU A 1 120 ? 3.984 -10.076 -3.809 1.00 82.31 120 GLU A C 1
ATOM 962 O O . GLU A 1 120 ? 4.074 -10.029 -2.582 1.00 82.31 120 GLU A O 1
ATOM 967 N N . GLN A 1 121 ? 2.852 -9.742 -4.436 1.00 82.88 121 GLN A N 1
ATOM 968 C CA . GLN A 1 121 ? 1.662 -9.241 -3.750 1.00 82.88 121 GLN A CA 1
ATOM 969 C C . GLN A 1 121 ? 1.152 -10.222 -2.693 1.00 82.88 121 GLN A C 1
ATOM 971 O O . GLN A 1 121 ? 0.843 -9.807 -1.579 1.00 82.88 121 GLN A O 1
ATOM 976 N N . ASN A 1 122 ? 1.074 -11.511 -3.011 1.00 80.56 122 ASN A N 1
ATOM 977 C CA . ASN A 1 122 ? 0.653 -12.524 -2.046 1.00 80.56 122 ASN A CA 1
ATOM 978 C C . ASN A 1 122 ? 1.565 -12.546 -0.811 1.00 80.56 122 ASN A C 1
ATOM 980 O O . ASN A 1 122 ? 1.078 -12.521 0.319 1.00 80.56 122 ASN A O 1
ATOM 984 N N . THR A 1 123 ? 2.877 -12.491 -1.030 1.00 83.69 123 THR A N 1
ATOM 985 C CA . THR A 1 123 ? 3.875 -12.438 0.048 1.00 83.69 123 THR A CA 1
ATOM 986 C C . THR A 1 123 ? 3.753 -11.160 0.886 1.00 83.69 123 THR A C 1
ATOM 988 O O . THR A 1 123 ? 3.886 -11.194 2.115 1.00 83.69 123 THR A O 1
ATOM 991 N N . HIS A 1 124 ? 3.472 -10.022 0.244 1.00 87.25 124 HIS A N 1
ATOM 992 C CA . HIS A 1 124 ? 3.261 -8.742 0.921 1.00 87.25 124 HIS A CA 1
ATOM 993 C C . HIS A 1 124 ? 2.034 -8.776 1.836 1.00 87.25 124 HIS A C 1
ATOM 995 O O . HIS A 1 124 ? 2.120 -8.313 2.974 1.00 87.25 124 HIS A O 1
ATOM 1001 N N . ILE A 1 125 ? 0.926 -9.364 1.373 1.00 84.75 125 ILE A N 1
ATOM 1002 C CA . ILE A 1 125 ? -0.309 -9.516 2.156 1.00 84.75 125 ILE A CA 1
ATOM 1003 C C . ILE A 1 125 ? -0.053 -10.360 3.407 1.00 84.75 125 ILE A C 1
ATOM 1005 O O . ILE A 1 125 ? -0.419 -9.948 4.509 1.00 84.75 125 ILE A O 1
ATOM 1009 N N . ASP A 1 126 ? 0.605 -11.512 3.260 1.00 84.06 126 ASP A N 1
ATOM 1010 C CA . ASP A 1 126 ? 0.896 -12.404 4.388 1.00 84.06 126 ASP A CA 1
ATOM 1011 C C . ASP A 1 126 ? 1.813 -11.728 5.415 1.00 84.06 126 ASP A C 1
ATOM 1013 O O . ASP A 1 126 ? 1.575 -11.803 6.624 1.00 84.06 126 ASP A O 1
ATOM 1017 N N . SER A 1 127 ? 2.813 -10.987 4.934 1.00 86.12 127 SER A N 1
ATOM 1018 C CA . SER A 1 127 ? 3.737 -10.235 5.787 1.00 86.12 127 SER A CA 1
ATOM 1019 C C . SER A 1 127 ? 3.036 -9.086 6.521 1.00 86.12 127 SER A C 1
ATOM 1021 O O . SER A 1 127 ? 3.222 -8.917 7.728 1.00 86.12 127 SER A O 1
ATOM 1023 N N . ALA A 1 128 ? 2.194 -8.314 5.825 1.00 86.75 128 ALA A N 1
ATOM 1024 C CA . ALA A 1 128 ? 1.401 -7.244 6.429 1.00 86.75 128 ALA A CA 1
ATOM 1025 C C . ALA A 1 128 ? 0.438 -7.798 7.490 1.00 86.75 128 ALA A C 1
ATOM 1027 O O . ALA A 1 128 ? 0.337 -7.252 8.588 1.00 86.75 128 ALA A O 1
ATOM 1028 N N . ARG A 1 129 ? -0.214 -8.931 7.211 1.00 84.25 129 ARG A N 1
ATOM 1029 C CA . ARG A 1 129 ? -1.119 -9.590 8.158 1.00 84.25 129 ARG A CA 1
ATOM 1030 C C . ARG A 1 129 ? -0.392 -10.108 9.390 1.00 84.25 129 ARG A C 1
ATOM 1032 O O . ARG A 1 129 ? -0.855 -9.868 10.502 1.00 84.25 129 ARG A O 1
ATOM 1039 N N . GLY A 1 130 ? 0.737 -10.795 9.214 1.00 84.56 130 GLY A N 1
ATOM 1040 C CA . GLY A 1 130 ? 1.545 -11.275 10.338 1.00 84.56 130 GLY A CA 1
ATOM 1041 C C . GLY A 1 130 ? 1.955 -10.131 11.265 1.00 84.56 130 GLY A C 1
ATOM 1042 O O . GLY A 1 130 ? 1.870 -10.247 12.487 1.00 84.56 130 GLY A O 1
ATOM 1043 N N . ARG A 1 131 ? 2.297 -8.981 10.683 1.00 84.69 131 ARG A N 1
ATOM 1044 C CA . ARG A 1 131 ? 2.630 -7.781 11.442 1.00 84.69 131 ARG A CA 1
ATOM 1045 C C . ARG A 1 131 ? 1.438 -7.163 12.167 1.00 84.69 131 ARG A C 1
ATOM 1047 O O . ARG A 1 131 ? 1.574 -6.828 13.340 1.00 84.69 131 ARG A O 1
ATOM 1054 N N . LEU A 1 132 ? 0.280 -7.049 11.517 1.00 84.19 132 LEU A N 1
ATOM 1055 C CA . LEU A 1 132 ? -0.943 -6.583 12.176 1.00 84.19 132 LEU A CA 1
ATOM 1056 C C . LEU A 1 132 ? -1.268 -7.447 13.404 1.00 84.19 132 LEU A C 1
ATOM 1058 O O . LEU A 1 132 ? -1.490 -6.921 14.491 1.00 84.19 132 LEU A O 1
ATOM 1062 N N . LEU A 1 133 ? -1.217 -8.772 13.254 1.00 83.88 133 LEU A N 1
ATOM 1063 C CA . LEU A 1 133 ? -1.446 -9.704 14.360 1.00 83.88 133 LEU A CA 1
ATOM 1064 C C . LEU A 1 133 ? -0.410 -9.538 15.479 1.00 83.88 133 LEU A C 1
ATOM 1066 O O . LEU A 1 133 ? -0.768 -9.602 16.653 1.00 83.88 133 LEU A O 1
ATOM 1070 N N . SER A 1 134 ? 0.853 -9.273 15.135 1.00 82.56 134 SER A N 1
ATOM 1071 C CA . SER A 1 134 ? 1.895 -8.974 16.121 1.00 82.56 134 SER A CA 1
ATOM 1072 C C . SER A 1 134 ? 1.630 -7.668 16.875 1.00 82.56 134 SER A C 1
ATOM 1074 O O . SER A 1 134 ? 1.853 -7.626 18.082 1.00 82.56 134 SER A O 1
ATOM 1076 N N . HIS A 1 135 ? 1.163 -6.610 16.203 1.00 78.81 135 HIS A N 1
ATOM 1077 C CA . HIS A 1 135 ? 0.808 -5.347 16.861 1.00 78.81 135 HIS A CA 1
ATOM 1078 C C . HIS A 1 135 ? -0.366 -5.535 17.828 1.00 78.81 135 HIS A C 1
ATOM 1080 O O . HIS A 1 135 ? -0.251 -5.163 18.996 1.00 78.81 135 HIS A O 1
ATOM 1086 N N . ILE A 1 136 ? -1.415 -6.241 17.390 1.00 78.06 136 ILE A N 1
ATOM 1087 C CA . ILE A 1 136 ? -2.570 -6.590 18.230 1.00 78.06 136 ILE A CA 1
ATOM 1088 C C . ILE A 1 136 ? -2.129 -7.394 19.461 1.00 78.06 136 ILE A C 1
ATOM 1090 O O . ILE A 1 136 ? -2.519 -7.068 20.580 1.00 78.06 136 ILE A O 1
ATOM 1094 N N . ALA A 1 137 ? -1.283 -8.415 19.281 1.00 78.19 137 ALA A N 1
ATOM 1095 C CA . ALA A 1 137 ? -0.779 -9.233 20.386 1.00 78.19 137 ALA A CA 1
ATOM 1096 C C . ALA A 1 137 ? 0.073 -8.433 21.390 1.00 78.19 137 ALA A C 1
ATOM 1098 O O . ALA A 1 137 ? 0.134 -8.783 22.565 1.00 78.19 137 ALA A O 1
ATOM 1099 N N . GLN A 1 138 ? 0.716 -7.355 20.937 1.00 76.38 138 GLN A N 1
ATOM 1100 C CA . GLN A 1 138 ? 1.514 -6.450 21.769 1.00 76.38 138 GLN A CA 1
ATOM 1101 C C . GLN A 1 138 ? 0.696 -5.295 22.371 1.00 76.38 138 GLN A C 1
ATOM 1103 O O . GLN A 1 138 ? 1.275 -4.458 23.064 1.00 76.38 138 GLN A O 1
ATOM 1108 N N . GLY A 1 139 ? -0.615 -5.225 22.107 1.00 64.50 139 GLY A N 1
ATOM 1109 C CA . GLY A 1 139 ? -1.487 -4.144 22.572 1.00 64.50 139 GLY A CA 1
ATOM 1110 C C . GLY A 1 139 ? -1.176 -2.783 21.942 1.00 64.50 139 GLY A C 1
ATOM 1111 O O . GLY A 1 139 ? -1.378 -1.758 22.592 1.00 64.50 139 GLY A O 1
ATOM 1112 N N . ARG A 1 140 ? -0.635 -2.773 20.719 1.00 57.22 140 ARG A N 1
ATOM 1113 C CA . ARG A 1 140 ? -0.275 -1.563 19.965 1.00 57.22 140 ARG A CA 1
ATOM 1114 C C . ARG A 1 140 ? -1.230 -1.319 18.808 1.00 57.22 140 ARG A C 1
ATOM 1116 O O . ARG A 1 140 ? -1.714 -2.302 18.212 1.00 57.22 140 ARG A O 1
#